Protein AF-Q5LJ43-F1 (afdb_monomer_lite)

Secondary structure (DSSP, 8-state):
--TTSSEEEEE-SSS--EEEEEEEETTEEEEEEEE---PPPEEE---SS---EEE-TTSPP-EEEEEE-SSEEEEEE----GGGGG-EEEEEEEETTS-EEEEEEEEEEESEEEE-TTS-EEEEEEEEEETTEEEEEEEEEE--

Structure (mmCIF, N/CA/C/O backbone):
data_AF-Q5LJ43-F1
#
_entry.id   AF-Q5LJ43-F1
#
loop_
_atom_site.group_PDB
_atom_site.id
_atom_site.type_symbol
_atom_site.label_atom_id
_atom_site.label_alt_id
_atom_site.label_comp_id
_atom_site.label_asym_id
_atom_site.label_entity_id
_atom_site.label_seq_id
_atom_site.pdbx_PDB_ins_code
_atom_site.Cartn_x
_atom_site.Cartn_y
_atom_site.Cartn_z
_atom_site.occupancy
_atom_site.B_iso_or_equiv
_atom_site.auth_seq_id
_atom_site.auth_comp_id
_atom_site.auth_asym_id
_atom_site.auth_atom_id
_atom_site.pdbx_PDB_model_num
ATOM 1 N N . MET A 1 1 ? -1.155 5.044 8.510 1.00 92.69 1 MET A N 1
ATOM 2 C CA . MET A 1 1 ? -1.428 4.976 9.964 1.00 92.69 1 MET A CA 1
ATOM 3 C C . MET A 1 1 ? -2.916 4.741 10.133 1.00 92.69 1 MET A C 1
ATOM 5 O O . MET A 1 1 ? -3.668 5.354 9.385 1.00 92.69 1 MET A O 1
ATOM 9 N N . LYS A 1 2 ? -3.328 3.859 11.047 1.00 97.06 2 LYS A N 1
ATOM 10 C CA . LYS A 1 2 ? -4.746 3.680 11.388 1.00 97.06 2 LYS A CA 1
ATOM 11 C C . LYS A 1 2 ? -5.301 5.004 11.926 1.00 97.06 2 LYS A C 1
ATOM 13 O O . LYS A 1 2 ? -4.558 5.671 12.651 1.00 97.06 2 LYS A O 1
ATOM 18 N N . PRO A 1 3 ? -6.531 5.430 11.600 1.00 96.62 3 PRO A N 1
ATOM 19 C CA . PRO A 1 3 ? -6.972 6.761 12.012 1.00 96.62 3 PRO A CA 1
ATOM 20 C C . PRO A 1 3 ? -7.112 6.922 13.541 1.00 96.62 3 PRO A C 1
ATOM 22 O O . PRO A 1 3 ? -6.844 8.009 14.053 1.00 96.62 3 PRO A O 1
ATOM 25 N N . ASP A 1 4 ? -7.336 5.836 14.293 1.00 95.56 4 ASP A N 1
ATOM 26 C CA . ASP A 1 4 ? -7.215 5.803 15.765 1.00 95.56 4 ASP A CA 1
ATOM 27 C C . ASP A 1 4 ? -5.786 5.998 16.326 1.00 95.56 4 ASP A C 1
ATOM 29 O O . ASP A 1 4 ? -5.608 6.102 17.541 1.00 95.56 4 ASP A O 1
ATOM 33 N N . LYS A 1 5 ? -4.769 6.046 15.454 1.00 94.88 5 LYS A N 1
ATOM 34 C CA . LYS A 1 5 ? -3.336 6.226 15.751 1.00 94.88 5 LYS A CA 1
ATOM 35 C C . LYS A 1 5 ? -2.695 5.120 16.592 1.00 94.88 5 LYS A C 1
ATOM 37 O O . LYS A 1 5 ? -1.560 5.277 17.032 1.00 94.88 5 LYS A O 1
ATOM 42 N N . LYS A 1 6 ? -3.367 3.986 16.797 1.00 96.50 6 LYS A N 1
ATOM 43 C CA . LYS A 1 6 ? -2.838 2.862 17.588 1.00 96.50 6 LYS A CA 1
ATOM 44 C C . LYS A 1 6 ? -1.988 1.902 16.770 1.00 96.50 6 LYS A C 1
ATOM 46 O O . LYS A 1 6 ? -1.294 1.070 17.352 1.00 96.50 6 LYS A O 1
ATOM 51 N N . ARG A 1 7 ? -2.049 1.981 15.437 1.00 97.62 7 ARG A N 1
ATOM 52 C CA . ARG A 1 7 ? -1.290 1.109 14.533 1.00 97.62 7 ARG A CA 1
ATOM 53 C C . ARG A 1 7 ? -0.734 1.841 13.318 1.00 97.62 7 ARG A C 1
ATOM 55 O O . ARG A 1 7 ? -1.335 2.775 12.780 1.00 97.62 7 ARG A O 1
ATOM 62 N N . PHE A 1 8 ? 0.402 1.350 12.846 1.00 96.38 8 PHE A N 1
ATOM 63 C CA . PHE A 1 8 ? 1.081 1.789 11.636 1.00 96.38 8 PHE A CA 1
ATOM 64 C C . PHE A 1 8 ? 1.186 0.627 10.663 1.00 96.38 8 PHE A C 1
ATOM 66 O O . PHE A 1 8 ? 1.309 -0.521 11.073 1.00 96.38 8 PHE A O 1
ATOM 73 N N . ALA A 1 9 ? 1.112 0.944 9.376 1.00 97.62 9 ALA A N 1
ATOM 74 C CA . ALA A 1 9 ? 1.392 0.006 8.306 1.00 97.62 9 ALA A CA 1
ATOM 75 C C . ALA A 1 9 ? 2.488 0.625 7.443 1.00 97.62 9 ALA A C 1
ATOM 77 O O . ALA A 1 9 ? 2.383 1.792 7.052 1.00 97.62 9 ALA A O 1
ATOM 78 N N . TYR A 1 10 ? 3.525 -0.154 7.183 1.00 96.94 10 TYR A N 1
ATOM 79 C CA . TYR A 1 10 ? 4.606 0.150 6.268 1.00 96.94 10 TYR A CA 1
ATOM 80 C C . TYR A 1 10 ? 4.519 -0.804 5.083 1.00 96.94 10 TYR A C 1
ATOM 82 O O . TYR A 1 10 ? 4.355 -2.011 5.259 1.00 96.94 10 TYR A O 1
ATOM 90 N N . LEU A 1 11 ? 4.632 -0.237 3.889 1.00 96.81 11 LEU A N 1
ATOM 91 C CA . LEU A 1 11 ? 4.663 -0.959 2.631 1.00 96.81 11 LEU A CA 1
ATOM 92 C C . LEU A 1 11 ? 5.950 -0.569 1.912 1.00 96.81 11 LEU A C 1
ATOM 94 O O . LEU A 1 11 ? 6.207 0.625 1.728 1.00 96.81 11 LEU A O 1
ATOM 98 N N . ALA A 1 12 ? 6.752 -1.548 1.514 1.00 95.56 12 ALA A N 1
ATOM 99 C CA . ALA A 1 12 ? 7.949 -1.277 0.737 1.00 95.56 12 ALA A CA 1
ATOM 100 C C . ALA A 1 12 ? 7.634 -1.159 -0.756 1.00 95.56 12 ALA A C 1
ATOM 102 O O . ALA A 1 12 ? 6.756 -1.826 -1.303 1.00 95.56 12 ALA A O 1
ATOM 103 N N . TYR A 1 13 ? 8.395 -0.289 -1.414 1.00 93.12 13 TYR A N 1
ATOM 104 C CA . TYR A 1 13 ? 8.306 -0.077 -2.852 1.00 93.12 13 TYR A CA 1
ATOM 105 C C . TYR A 1 13 ? 9.179 -1.075 -3.623 1.00 93.12 13 TYR A C 1
ATOM 10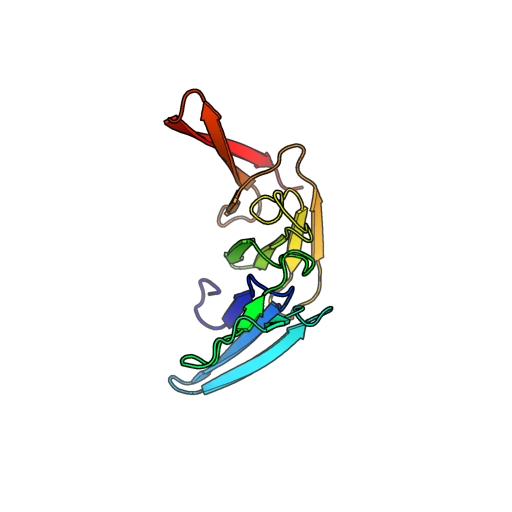7 O O . TYR A 1 13 ? 8.759 -1.590 -4.651 1.00 93.12 13 TYR A O 1
ATOM 115 N N . GLU A 1 14 ? 10.384 -1.379 -3.133 1.00 93.62 14 GLU A N 1
ATOM 116 C CA . GLU A 1 14 ? 11.354 -2.237 -3.839 1.00 93.62 14 GLU A CA 1
ATOM 117 C C . GLU A 1 14 ? 11.174 -3.744 -3.572 1.00 93.62 14 GLU A C 1
ATOM 119 O O . GLU A 1 14 ? 11.678 -4.562 -4.336 1.00 93.62 14 GLU A O 1
ATOM 124 N N . CYS A 1 15 ? 10.420 -4.111 -2.534 1.00 92.50 15 CYS A N 1
ATOM 125 C CA . CYS A 1 15 ? 9.942 -5.472 -2.263 1.00 92.50 15 CYS A CA 1
ATOM 126 C C . CYS A 1 15 ? 8.478 -5.451 -1.833 1.00 92.50 15 CYS A C 1
ATOM 128 O O . CYS A 1 15 ? 7.943 -4.393 -1.511 1.00 92.50 15 CYS A O 1
ATOM 130 N N . ASP A 1 16 ? 7.836 -6.609 -1.748 1.00 91.44 16 ASP A N 1
ATOM 131 C CA . ASP A 1 16 ? 6.479 -6.749 -1.220 1.00 91.44 16 ASP A CA 1
ATOM 132 C C . ASP A 1 16 ? 6.425 -6.847 0.309 1.00 91.44 16 ASP A C 1
ATOM 134 O O . ASP A 1 16 ? 5.581 -7.538 0.882 1.00 91.44 16 ASP A O 1
ATOM 138 N N . LEU A 1 17 ? 7.304 -6.109 0.989 1.00 96.06 17 LEU A N 1
ATOM 139 C CA . LEU A 1 17 ? 7.282 -6.039 2.440 1.00 96.06 17 LEU A CA 1
ATOM 140 C C . LEU A 1 17 ? 6.042 -5.267 2.913 1.00 96.06 17 LEU A C 1
ATOM 142 O O . LEU A 1 17 ? 5.942 -4.055 2.707 1.00 96.06 17 LEU A O 1
ATOM 146 N N . LEU A 1 18 ? 5.141 -5.963 3.607 1.00 97.12 18 LEU A N 1
ATOM 147 C CA . LEU A 1 18 ? 4.126 -5.387 4.489 1.00 97.12 18 LEU A CA 1
ATOM 148 C C . LEU A 1 18 ? 4.580 -5.586 5.932 1.00 97.12 18 LEU A C 1
ATOM 150 O O . LEU A 1 18 ? 4.806 -6.711 6.377 1.00 97.12 18 LEU A O 1
ATOM 154 N N . SER A 1 19 ? 4.648 -4.502 6.692 1.00 97.56 19 SER A N 1
ATOM 155 C CA . SER A 1 19 ? 4.879 -4.563 8.130 1.00 97.56 19 SER A CA 1
ATOM 156 C C . SER A 1 19 ? 3.830 -3.741 8.863 1.00 97.56 19 SER A C 1
ATOM 158 O O . SER A 1 19 ? 3.616 -2.576 8.531 1.00 97.56 19 SER A O 1
ATOM 160 N N . ILE A 1 20 ? 3.165 -4.341 9.849 1.00 98.31 20 ILE A N 1
ATOM 161 C CA . ILE A 1 20 ? 2.212 -3.645 10.720 1.00 98.31 20 ILE A CA 1
ATOM 162 C C . ILE A 1 20 ? 2.780 -3.625 12.127 1.00 98.31 20 ILE A C 1
ATOM 164 O O . ILE A 1 20 ? 3.239 -4.648 12.637 1.00 98.31 20 ILE A O 1
ATOM 168 N N . GLN A 1 21 ? 2.722 -2.461 12.765 1.00 98.00 21 GLN A N 1
ATOM 169 C CA . GLN A 1 21 ? 3.146 -2.273 14.144 1.00 98.00 21 GLN A CA 1
ATOM 170 C C . GLN A 1 21 ? 2.025 -1.651 14.968 1.00 98.00 21 GLN A C 1
ATOM 172 O O . GLN A 1 21 ? 1.226 -0.860 14.460 1.00 98.00 21 GLN A O 1
ATOM 177 N N . LYS A 1 22 ? 1.981 -1.983 16.256 1.00 97.56 22 LYS A N 1
ATOM 178 C CA . LYS A 1 22 ? 1.097 -1.353 17.240 1.00 97.56 22 LYS A CA 1
ATOM 179 C C . LYS A 1 22 ? 1.895 -0.420 18.144 1.00 97.56 22 LYS A C 1
ATOM 181 O O . LYS A 1 22 ? 3.040 -0.708 18.488 1.00 97.56 22 LYS A O 1
ATOM 186 N N . VAL A 1 23 ? 1.272 0.681 18.537 1.00 97.25 23 VAL A N 1
ATOM 187 C CA . VAL A 1 23 ? 1.825 1.614 19.519 1.00 97.25 23 VAL A CA 1
ATOM 188 C C . VAL A 1 23 ? 1.705 1.002 20.902 1.00 97.25 23 VAL A C 1
ATOM 190 O O . VAL A 1 23 ? 0.603 0.671 21.338 1.00 97.25 23 VAL A O 1
ATOM 193 N N . VAL A 1 24 ? 2.836 0.865 21.586 1.00 97.31 24 VAL A N 1
ATOM 194 C CA . VAL A 1 24 ? 2.875 0.483 23.002 1.00 97.31 24 VAL A CA 1
ATOM 195 C C . VAL A 1 24 ? 2.896 1.736 23.870 1.00 97.31 24 VAL A C 1
ATOM 197 O O . VAL A 1 24 ? 2.159 1.830 24.847 1.00 97.31 24 VAL A O 1
ATOM 200 N N . ASN A 1 25 ? 3.727 2.707 23.494 1.00 94.94 25 ASN A N 1
ATOM 201 C CA . ASN A 1 25 ? 3.840 4.027 24.109 1.00 94.94 25 ASN A CA 1
ATOM 202 C C . ASN A 1 25 ? 4.503 5.002 23.115 1.00 94.94 25 ASN A C 1
ATOM 204 O O . ASN A 1 25 ? 4.792 4.629 21.978 1.00 94.94 25 ASN A O 1
ATOM 208 N N . ASP A 1 26 ? 4.776 6.231 23.555 1.00 91.75 26 ASP A N 1
ATOM 209 C CA . ASP A 1 26 ? 5.285 7.322 22.711 1.00 91.75 26 ASP A CA 1
ATOM 210 C C . ASP A 1 26 ? 6.639 7.049 22.031 1.00 91.75 26 ASP A C 1
ATOM 212 O O . ASP A 1 26 ? 6.999 7.744 21.082 1.00 91.75 26 ASP A O 1
ATOM 216 N N . THR A 1 27 ? 7.401 6.051 22.485 1.00 94.12 27 THR A N 1
ATOM 217 C CA . THR A 1 27 ? 8.732 5.726 21.945 1.00 94.12 27 THR A CA 1
ATOM 218 C C . THR A 1 27 ? 8.864 4.281 21.472 1.00 94.12 27 THR A C 1
ATOM 220 O O . THR A 1 27 ? 9.911 3.906 20.943 1.00 94.12 27 THR A O 1
ATOM 223 N N . CYS A 1 28 ? 7.823 3.460 21.635 1.00 95.94 28 CYS A N 1
ATOM 224 C CA . CYS A 1 28 ? 7.890 2.026 21.399 1.00 95.94 28 CYS A CA 1
ATOM 225 C C . CYS A 1 28 ? 6.751 1.538 20.502 1.00 95.94 28 CYS A C 1
ATOM 227 O O . CYS A 1 28 ? 5.563 1.719 20.791 1.00 95.94 28 CYS A O 1
ATOM 229 N N . LEU A 1 29 ? 7.148 0.853 19.430 1.00 96.81 29 LEU A N 1
ATOM 230 C CA . LEU A 1 29 ? 6.268 0.104 18.549 1.00 96.81 29 LEU A CA 1
ATOM 231 C C . LEU A 1 29 ? 6.570 -1.389 18.693 1.00 96.81 29 LEU A C 1
ATOM 233 O O . LEU A 1 29 ? 7.731 -1.793 18.701 1.00 96.81 29 LEU A O 1
ATOM 237 N N . GLU A 1 30 ? 5.527 -2.209 18.745 1.00 97.50 30 GLU A N 1
ATOM 238 C CA . GLU A 1 30 ? 5.642 -3.667 18.681 1.00 97.50 30 GLU A CA 1
ATOM 239 C C . GLU A 1 30 ? 5.195 -4.166 17.308 1.00 97.50 30 GLU A C 1
ATOM 241 O O . GLU A 1 30 ? 4.159 -3.745 16.790 1.00 97.50 30 GLU A O 1
ATOM 246 N N . SER A 1 31 ? 5.958 -5.095 16.727 1.00 97.50 31 SER A N 1
ATOM 247 C CA . SER A 1 31 ? 5.568 -5.764 15.485 1.00 97.50 31 SER A CA 1
ATOM 248 C C . SER A 1 31 ? 4.298 -6.586 15.699 1.00 97.50 31 SER A C 1
ATOM 250 O O . SER A 1 31 ? 4.240 -7.423 16.596 1.00 97.50 31 SER A O 1
ATOM 252 N N . VAL A 1 32 ? 3.313 -6.389 14.827 1.00 97.81 32 VAL A N 1
ATOM 253 C CA . VAL A 1 32 ? 2.132 -7.250 14.696 1.00 97.81 32 VAL A CA 1
ATOM 254 C C . VAL A 1 32 ? 2.390 -8.298 13.620 1.00 97.81 32 VAL A C 1
ATOM 256 O O . VAL A 1 32 ? 2.239 -9.489 13.868 1.00 97.81 32 VAL A O 1
ATOM 259 N N . VAL A 1 33 ? 2.846 -7.864 12.442 1.00 96.88 33 VAL A N 1
ATOM 260 C CA . VAL A 1 33 ? 3.146 -8.757 11.320 1.00 96.88 33 VAL A CA 1
ATOM 261 C C . VAL A 1 33 ? 4.299 -8.214 10.479 1.00 96.88 33 VAL A C 1
ATOM 263 O O . VAL A 1 33 ? 4.468 -7.002 10.356 1.00 96.88 33 VAL A O 1
ATOM 266 N N . HIS A 1 34 ? 5.073 -9.128 9.898 1.00 95.62 34 HIS A N 1
ATOM 267 C CA . HIS A 1 34 ? 6.030 -8.869 8.827 1.00 95.62 34 HIS A CA 1
ATOM 268 C C . HIS A 1 34 ? 5.808 -9.916 7.734 1.00 95.62 34 HIS A C 1
ATOM 270 O O . HIS A 1 34 ? 6.070 -11.098 7.950 1.00 95.62 34 HIS A O 1
ATOM 276 N N . LEU A 1 35 ? 5.309 -9.486 6.578 1.00 93.75 35 LEU A N 1
ATOM 277 C CA . LEU A 1 35 ? 5.171 -10.309 5.380 1.00 93.75 35 LEU A CA 1
ATOM 278 C C . LEU A 1 35 ? 6.164 -9.807 4.344 1.00 93.75 35 LEU A C 1
ATOM 280 O O . LEU A 1 35 ? 6.190 -8.616 4.068 1.00 93.75 35 LEU A O 1
ATOM 284 N N . ASN A 1 36 ? 6.963 -10.703 3.784 1.00 93.94 36 ASN A N 1
ATOM 285 C CA . ASN A 1 36 ? 7.854 -10.419 2.668 1.00 93.94 36 ASN A CA 1
ATOM 286 C C . ASN A 1 36 ? 8.001 -11.716 1.875 1.00 93.94 36 ASN A C 1
ATOM 288 O O . ASN A 1 36 ? 8.423 -12.719 2.458 1.00 93.94 36 ASN A O 1
ATOM 292 N N . THR A 1 37 ? 7.617 -11.735 0.600 1.00 89.19 37 THR A N 1
ATOM 293 C CA . THR A 1 37 ? 7.671 -12.968 -0.202 1.00 89.19 37 THR A CA 1
ATOM 294 C C . THR A 1 37 ? 8.901 -13.029 -1.090 1.00 89.19 37 THR A C 1
ATOM 296 O O . THR A 1 37 ? 9.298 -14.127 -1.486 1.00 89.19 37 THR A O 1
ATOM 299 N N . TYR A 1 38 ? 9.563 -11.895 -1.342 1.00 91.25 38 TYR A N 1
ATOM 300 C CA . TYR A 1 38 ? 10.818 -11.877 -2.083 1.00 91.25 38 TYR A CA 1
ATOM 301 C C . TYR A 1 38 ? 11.823 -10.838 -1.578 1.00 91.25 38 TYR A C 1
ATOM 303 O O . TYR A 1 38 ? 11.500 -9.782 -1.040 1.00 91.25 38 TYR A O 1
ATOM 311 N N . THR A 1 39 ? 13.097 -11.135 -1.805 1.00 91.25 39 THR A N 1
ATOM 312 C CA . THR A 1 39 ? 14.185 -10.178 -1.601 1.00 91.25 39 THR A CA 1
ATOM 313 C C . THR A 1 39 ? 14.439 -9.438 -2.914 1.00 91.25 39 THR A C 1
ATOM 315 O O . THR A 1 39 ? 14.522 -10.105 -3.949 1.00 91.25 39 THR A O 1
ATOM 318 N N . PRO A 1 40 ? 14.584 -8.099 -2.912 1.00 92.38 40 PRO A N 1
ATOM 319 C CA . PRO A 1 40 ? 14.950 -7.374 -4.121 1.00 92.38 40 PRO A CA 1
ATOM 320 C C . PRO A 1 40 ? 16.269 -7.890 -4.690 1.00 92.38 40 PRO A C 1
ATOM 322 O O . PRO A 1 40 ? 17.201 -8.207 -3.946 1.00 92.38 40 PRO A O 1
ATOM 325 N N . LEU A 1 41 ? 16.360 -7.935 -6.014 1.00 93.50 41 LEU A N 1
ATOM 326 C CA . LEU A 1 41 ? 17.619 -8.226 -6.690 1.00 93.50 41 LEU A CA 1
ATOM 327 C C . LEU A 1 41 ? 18.430 -6.936 -6.801 1.00 93.50 41 LEU A C 1
ATOM 329 O O . LEU A 1 41 ? 17.895 -5.900 -7.193 1.00 93.50 41 LEU A O 1
ATOM 333 N N . PHE A 1 42 ? 19.718 -6.999 -6.469 1.00 93.12 42 PHE A N 1
ATOM 334 C CA . PHE A 1 42 ? 20.622 -5.852 -6.524 1.00 93.12 42 PHE A CA 1
ATOM 335 C C . PHE A 1 42 ? 21.724 -6.074 -7.554 1.00 93.12 42 PHE A C 1
ATOM 337 O O . PHE A 1 42 ? 22.268 -7.170 -7.679 1.00 93.12 42 PHE A O 1
ATOM 344 N N . GLU A 1 43 ? 22.079 -5.005 -8.252 1.00 94.38 43 GLU A N 1
ATOM 345 C CA . GLU A 1 43 ? 23.161 -4.962 -9.225 1.00 94.38 43 GLU A CA 1
ATOM 346 C C . GLU A 1 43 ? 24.265 -4.030 -8.737 1.00 94.38 43 GLU A C 1
ATOM 348 O O . GLU A 1 43 ? 24.010 -2.927 -8.242 1.00 94.38 43 GLU A O 1
ATOM 353 N N . ASN A 1 44 ? 25.508 -4.479 -8.897 1.00 93.44 44 ASN A N 1
ATOM 354 C CA . ASN A 1 44 ? 26.675 -3.669 -8.594 1.00 93.44 44 ASN A CA 1
ATOM 355 C C . ASN A 1 44 ? 26.824 -2.569 -9.658 1.00 93.44 44 ASN A C 1
ATOM 357 O O . ASN A 1 44 ? 26.889 -2.857 -10.850 1.00 93.44 44 ASN A O 1
ATOM 361 N N . GLN A 1 45 ? 26.878 -1.317 -9.210 1.00 92.88 45 GLN A N 1
ATOM 362 C CA . GLN A 1 45 ? 27.077 -0.121 -10.037 1.00 92.88 45 GLN A CA 1
ATOM 363 C C . GLN A 1 45 ? 28.338 0.635 -9.595 1.00 92.88 45 GLN A C 1
ATOM 365 O O . GLN A 1 45 ? 28.482 1.843 -9.782 1.00 92.88 45 GLN A O 1
ATOM 370 N N . SER A 1 46 ? 29.247 -0.075 -8.932 1.00 94.06 46 SER A N 1
ATOM 371 C CA . SER A 1 46 ? 30.479 0.489 -8.412 1.00 94.06 46 SER A CA 1
ATOM 372 C C . SER A 1 46 ? 31.437 0.793 -9.551 1.00 94.06 46 SER A C 1
ATOM 374 O O . SER A 1 46 ? 31.604 0.015 -10.490 1.00 94.06 46 SER A O 1
ATOM 376 N N . THR A 1 47 ? 32.100 1.930 -9.425 1.00 92.31 47 THR A N 1
ATOM 377 C CA . THR A 1 47 ? 33.266 2.293 -10.221 1.00 92.31 47 THR A CA 1
ATOM 378 C C . THR A 1 47 ? 34.511 2.178 -9.343 1.00 92.31 47 THR A C 1
ATOM 380 O O . THR A 1 47 ? 34.430 1.847 -8.160 1.00 92.31 47 THR A O 1
ATOM 383 N N . ASN A 1 48 ? 35.683 2.489 -9.897 1.00 92.44 48 ASN A N 1
ATOM 384 C CA . ASN A 1 48 ? 36.917 2.523 -9.109 1.00 92.44 48 ASN A CA 1
ATOM 385 C C . ASN A 1 48 ? 36.916 3.626 -8.029 1.00 92.44 48 ASN A C 1
ATOM 387 O O . ASN A 1 48 ? 37.723 3.566 -7.107 1.00 92.44 48 ASN A O 1
ATOM 391 N N . GLU A 1 49 ? 36.034 4.624 -8.137 1.00 95.19 49 GLU A N 1
ATOM 392 C CA . GLU A 1 49 ? 35.970 5.780 -7.229 1.00 95.19 49 GLU A CA 1
ATOM 393 C C . GLU A 1 49 ? 34.782 5.711 -6.261 1.00 95.19 49 GLU A C 1
ATOM 395 O O . GLU A 1 49 ? 34.812 6.321 -5.194 1.00 95.19 49 GLU A O 1
ATOM 400 N N . VAL A 1 50 ? 33.727 4.973 -6.621 1.00 93.31 50 VAL A N 1
ATOM 401 C CA . VAL A 1 50 ? 32.462 4.945 -5.880 1.00 93.31 50 VAL A CA 1
ATOM 402 C C . VAL A 1 50 ? 31.981 3.512 -5.724 1.00 93.31 50 VAL A C 1
ATOM 404 O O . VAL A 1 50 ? 31.821 2.794 -6.705 1.00 93.31 50 VAL A O 1
ATOM 407 N N . SER A 1 51 ? 31.670 3.116 -4.490 1.00 93.75 51 SER A N 1
ATOM 408 C CA . SER A 1 51 ? 30.921 1.885 -4.217 1.00 93.75 51 SER A CA 1
ATOM 409 C C . SER A 1 51 ? 29.423 2.179 -4.231 1.00 93.75 51 SER A C 1
ATOM 411 O O . SER A 1 51 ? 28.947 2.977 -3.423 1.00 93.75 51 SER A O 1
ATOM 413 N N . SER A 1 52 ? 28.675 1.554 -5.143 1.00 93.94 52 SER A N 1
ATOM 414 C CA . SER A 1 52 ? 27.221 1.723 -5.230 1.00 93.94 52 SER A CA 1
ATOM 415 C C . SER A 1 52 ? 26.508 0.455 -5.705 1.00 93.94 52 SER A C 1
ATOM 417 O O . SER A 1 52 ? 27.077 -0.386 -6.408 1.00 93.94 52 SER A O 1
ATOM 419 N N . VAL A 1 53 ? 25.246 0.317 -5.299 1.00 93.38 53 VAL A N 1
ATOM 420 C CA . VAL A 1 53 ? 24.344 -0.759 -5.716 1.00 93.38 53 VAL A CA 1
ATOM 421 C C . VAL A 1 53 ? 22.998 -0.161 -6.099 1.00 93.38 53 VAL A C 1
ATOM 423 O O . VAL A 1 53 ? 22.502 0.735 -5.416 1.00 93.38 53 VAL A O 1
ATOM 426 N N . ASN A 1 54 ? 22.400 -0.675 -7.168 1.00 91.19 54 ASN A N 1
ATOM 427 C CA . ASN A 1 54 ? 21.038 -0.339 -7.574 1.00 91.19 54 ASN A CA 1
ATOM 428 C C . ASN A 1 54 ? 20.142 -1.568 -7.452 1.00 91.19 54 ASN A C 1
ATOM 430 O O . ASN A 1 54 ? 20.613 -2.701 -7.528 1.00 91.19 54 ASN A O 1
ATOM 434 N N . VAL A 1 55 ? 18.836 -1.351 -7.303 1.00 90.62 55 VAL A N 1
ATOM 435 C CA . VAL A 1 55 ? 17.860 -2.430 -7.496 1.00 90.62 55 VAL A CA 1
ATOM 436 C C . VAL A 1 55 ? 17.817 -2.775 -8.985 1.00 90.62 55 VAL A C 1
ATOM 438 O O . VAL A 1 55 ? 17.651 -1.886 -9.825 1.00 90.62 55 VAL A O 1
ATOM 441 N N . SER A 1 56 ? 17.969 -4.060 -9.293 1.00 91.19 56 SER A N 1
ATOM 442 C CA . SER A 1 56 ? 17.929 -4.614 -10.645 1.00 91.19 56 SER A CA 1
ATOM 443 C C . SER A 1 56 ? 16.614 -4.288 -11.350 1.00 91.19 56 SER A C 1
ATOM 445 O O . SER A 1 56 ? 15.547 -4.245 -10.731 1.00 91.19 56 SER A O 1
ATOM 447 N N . THR A 1 57 ? 16.657 -4.116 -12.672 1.00 89.06 57 THR A N 1
ATOM 448 C CA . THR A 1 57 ? 15.435 -3.997 -13.486 1.00 89.06 57 THR A CA 1
ATOM 449 C C . THR A 1 57 ? 14.610 -5.278 -13.534 1.00 89.06 57 THR A C 1
ATOM 451 O O . THR A 1 57 ? 13.413 -5.202 -13.830 1.00 89.06 57 THR A O 1
ATOM 454 N N . ASP A 1 58 ? 15.234 -6.410 -1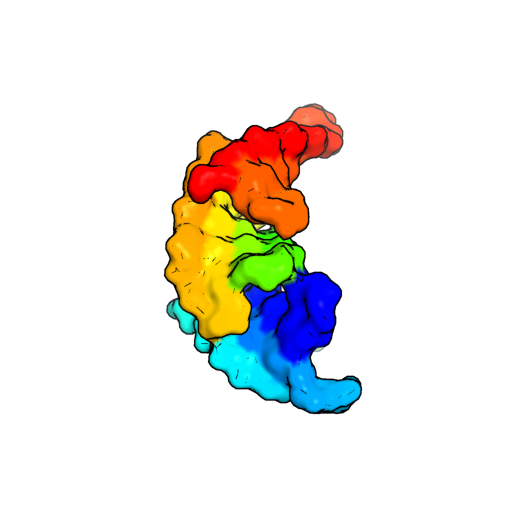3.210 1.00 90.81 58 ASP A N 1
ATOM 455 C CA . ASP A 1 58 ? 14.610 -7.732 -13.156 1.00 90.81 58 ASP A CA 1
ATOM 456 C C . ASP A 1 58 ? 14.002 -8.022 -11.776 1.00 90.81 58 ASP A C 1
ATOM 458 O O . ASP A 1 58 ? 13.290 -9.009 -11.601 1.00 90.81 58 ASP A O 1
ATOM 462 N N . SER A 1 59 ? 14.232 -7.143 -10.791 1.00 93.12 59 SER A N 1
ATOM 463 C CA . SER A 1 59 ? 13.532 -7.205 -9.511 1.00 93.12 59 SER A CA 1
ATOM 464 C C . SER A 1 59 ? 12.082 -6.742 -9.691 1.00 93.12 59 SER A C 1
ATOM 466 O O . SER A 1 59 ? 11.859 -5.623 -10.177 1.00 93.12 59 SER A O 1
ATOM 468 N N . PRO A 1 60 ? 11.079 -7.538 -9.276 1.00 94.31 60 PRO A N 1
ATOM 469 C CA . PRO A 1 60 ? 9.697 -7.086 -9.293 1.00 94.31 60 PRO A CA 1
ATOM 470 C C . PRO A 1 60 ? 9.513 -5.918 -8.324 1.00 94.31 60 PRO A C 1
ATOM 472 O O . PRO A 1 60 ? 10.186 -5.820 -7.292 1.00 94.31 60 PRO A O 1
ATOM 475 N N . LYS A 1 61 ? 8.596 -5.011 -8.661 1.00 95.06 61 LYS A N 1
ATOM 476 C CA . LYS A 1 61 ? 8.232 -3.891 -7.792 1.00 95.06 61 LYS A CA 1
ATOM 477 C C . LYS A 1 61 ? 7.150 -4.308 -6.803 1.00 95.06 61 LYS A C 1
ATOM 479 O O . LYS A 1 61 ? 6.217 -5.017 -7.163 1.00 95.06 61 LYS A O 1
ATOM 484 N N . GLY A 1 62 ? 7.281 -3.841 -5.569 1.00 96.38 62 GLY A N 1
ATOM 485 C CA . GLY A 1 62 ? 6.365 -4.148 -4.484 1.00 96.38 62 GLY A CA 1
ATOM 486 C C . GLY A 1 62 ? 5.105 -3.294 -4.522 1.00 96.38 62 GLY A C 1
ATOM 487 O O . GLY A 1 62 ? 4.416 -3.169 -5.540 1.00 96.38 62 GLY A O 1
ATOM 488 N N . PHE A 1 63 ? 4.798 -2.684 -3.383 1.00 97.19 63 PHE A N 1
ATOM 489 C CA . PHE A 1 63 ? 3.617 -1.851 -3.232 1.00 97.19 63 PHE A CA 1
ATOM 490 C C . PHE A 1 63 ? 3.889 -0.428 -3.712 1.00 97.19 63 PHE A C 1
ATOM 492 O O . PHE A 1 63 ? 4.769 0.273 -3.213 1.00 97.19 63 PHE A O 1
ATOM 499 N N . LEU A 1 64 ? 3.088 0.034 -4.668 1.00 97.06 64 LEU A N 1
ATOM 500 C CA . LEU A 1 64 ? 3.157 1.404 -5.157 1.00 97.06 64 LEU A CA 1
ATOM 501 C C . LEU A 1 64 ? 2.615 2.373 -4.114 1.00 97.06 64 LEU A C 1
ATOM 503 O O . LEU A 1 64 ? 3.215 3.421 -3.888 1.00 97.06 64 LEU A O 1
ATOM 507 N N . ARG A 1 65 ? 1.475 2.055 -3.493 1.00 97.00 65 ARG A N 1
ATOM 508 C CA . ARG A 1 65 ? 0.782 2.936 -2.543 1.00 97.00 65 ARG A CA 1
ATOM 509 C C . ARG A 1 65 ? -0.003 2.141 -1.509 1.00 97.00 65 ARG A C 1
ATOM 511 O O . ARG A 1 65 ? -0.482 1.049 -1.799 1.00 97.00 65 ARG A O 1
ATOM 518 N N . GLY A 1 66 ? -0.162 2.743 -0.333 1.00 96.88 66 GLY A N 1
ATOM 519 C CA . GLY A 1 66 ? -0.989 2.235 0.755 1.00 96.88 66 GLY A CA 1
ATOM 520 C C . GLY A 1 66 ? -2.041 3.245 1.188 1.00 96.88 66 GLY A C 1
ATOM 521 O O . GLY A 1 66 ? -1.739 4.434 1.283 1.00 96.88 66 GLY A O 1
ATOM 522 N N . VAL A 1 67 ? -3.242 2.772 1.504 1.00 97.88 67 VAL A N 1
ATOM 523 C CA . VAL A 1 67 ? -4.309 3.558 2.135 1.00 97.88 67 VAL A CA 1
ATOM 524 C C . VAL A 1 67 ? -4.757 2.824 3.388 1.00 97.88 67 VAL A C 1
ATOM 526 O O . VAL A 1 67 ? -4.979 1.618 3.362 1.00 97.88 67 VAL A O 1
ATOM 529 N N . ALA A 1 68 ? -4.859 3.550 4.495 1.00 97.94 68 ALA A N 1
ATOM 530 C CA . ALA A 1 68 ? -5.290 3.010 5.775 1.00 97.94 68 ALA A CA 1
ATOM 531 C C . ALA A 1 68 ? -6.676 3.559 6.115 1.00 97.94 68 ALA A C 1
ATOM 533 O O . ALA A 1 68 ? -6.866 4.775 6.117 1.00 97.94 68 ALA A O 1
ATOM 534 N N . THR A 1 69 ? -7.606 2.668 6.437 1.00 97.81 69 THR A N 1
ATOM 535 C CA . THR A 1 69 ? -8.928 2.993 6.979 1.00 97.81 69 THR A CA 1
ATOM 536 C C . THR A 1 69 ? -9.022 2.494 8.421 1.00 97.81 69 THR A C 1
ATOM 538 O O . THR A 1 69 ? -8.059 1.952 8.979 1.00 97.81 69 THR A O 1
ATOM 541 N N . GLU A 1 70 ? -10.171 2.689 9.066 1.00 97.50 70 GLU A N 1
ATOM 542 C CA . GLU A 1 70 ? -10.394 2.116 10.396 1.00 97.50 70 GLU A CA 1
ATOM 543 C C . GLU A 1 70 ? -10.349 0.588 10.387 1.00 97.50 70 GLU A C 1
ATOM 545 O O . GLU A 1 70 ? -9.882 -0.015 11.353 1.00 97.50 70 GLU A O 1
ATOM 550 N N . ASN A 1 71 ? -10.757 -0.041 9.286 1.00 97.31 71 ASN A N 1
ATOM 551 C CA . ASN A 1 71 ? -10.888 -1.491 9.223 1.00 97.31 71 ASN A CA 1
ATOM 552 C C . ASN A 1 71 ? -9.692 -2.160 8.543 1.00 97.31 71 ASN A C 1
ATOM 554 O O . ASN A 1 71 ? -9.280 -3.242 8.970 1.00 97.31 71 ASN A O 1
ATOM 558 N N . TYR A 1 72 ? -9.105 -1.517 7.528 1.00 98.19 72 TYR A N 1
ATOM 559 C CA . TYR A 1 72 ? -8.182 -2.192 6.620 1.00 98.19 72 TYR A CA 1
ATOM 560 C C . TYR A 1 72 ? -6.973 -1.350 6.199 1.00 98.19 72 TYR A C 1
ATOM 562 O O . TYR A 1 72 ? -6.923 -0.125 6.327 1.00 98.19 72 TYR A O 1
ATOM 570 N N . VAL A 1 73 ? -5.994 -2.052 5.634 1.00 98.38 73 VAL A N 1
ATOM 571 C CA . VAL A 1 73 ? -4.880 -1.510 4.860 1.00 98.38 73 VAL A CA 1
ATOM 572 C C . VAL A 1 73 ? -5.044 -1.981 3.418 1.00 98.38 73 VAL A C 1
ATOM 574 O O . VAL A 1 73 ? -4.977 -3.176 3.138 1.00 98.38 73 VAL A O 1
ATOM 577 N N . TYR A 1 74 ? -5.240 -1.042 2.499 1.00 98.50 74 TYR A N 1
ATOM 578 C CA . TYR A 1 74 ? -5.286 -1.283 1.060 1.00 98.50 74 TYR A CA 1
ATOM 579 C C . TYR A 1 74 ? -3.907 -1.023 0.479 1.00 98.50 74 TYR A C 1
ATOM 581 O O . TYR A 1 74 ? -3.364 0.066 0.656 1.00 98.50 74 TYR A O 1
ATOM 589 N N . ALA A 1 75 ? -3.350 -1.994 -0.228 1.00 98.12 75 ALA A N 1
ATOM 590 C CA . ALA A 1 75 ? -2.018 -1.930 -0.801 1.00 98.12 75 ALA A CA 1
ATOM 591 C C . ALA A 1 75 ? -2.096 -2.159 -2.316 1.00 98.12 75 ALA A C 1
ATOM 593 O O . ALA A 1 75 ? -2.400 -3.261 -2.771 1.00 98.12 75 ALA A O 1
ATOM 594 N N . LEU A 1 76 ? -1.831 -1.108 -3.096 1.00 98.50 76 LEU A N 1
ATOM 595 C CA . LEU A 1 76 ? -1.725 -1.181 -4.552 1.00 98.50 76 LEU A CA 1
ATOM 596 C C . LEU A 1 76 ? -0.405 -1.873 -4.906 1.00 98.50 76 LEU A C 1
ATOM 598 O O . LEU A 1 76 ? 0.664 -1.299 -4.694 1.00 98.50 76 LEU A O 1
ATOM 602 N N . TYR A 1 77 ? -0.479 -3.092 -5.424 1.00 97.75 77 TYR A N 1
ATOM 603 C CA . TYR A 1 77 ? 0.662 -3.962 -5.686 1.00 97.75 77 TYR A CA 1
ATOM 604 C C . TYR A 1 77 ? 0.989 -4.016 -7.176 1.00 97.75 77 TYR A C 1
ATOM 606 O O . TYR A 1 77 ? 0.114 -4.278 -7.997 1.00 97.75 77 TYR A O 1
ATOM 614 N N . SER A 1 78 ? 2.254 -3.774 -7.521 1.00 96.19 78 SER A N 1
ATOM 615 C CA . SER A 1 78 ? 2.719 -3.851 -8.906 1.00 96.19 78 SER A CA 1
ATOM 616 C C . SER A 1 78 ? 3.048 -5.286 -9.302 1.00 96.19 78 SER A C 1
ATOM 618 O O . SER A 1 78 ? 2.465 -5.817 -10.246 1.00 96.19 78 SER A O 1
ATOM 620 N N . GLY A 1 79 ? 4.011 -5.911 -8.620 1.00 94.62 79 GLY A N 1
ATOM 621 C CA . GLY A 1 79 ? 4.584 -7.202 -9.011 1.00 94.62 79 GLY A CA 1
ATOM 622 C C . GLY A 1 79 ? 5.286 -7.190 -10.375 1.00 94.62 79 GLY A C 1
ATOM 623 O O . GLY A 1 79 ? 5.823 -8.209 -10.799 1.00 94.62 79 GLY A O 1
ATOM 624 N N . GLN A 1 80 ? 5.294 -6.054 -11.081 1.00 94.44 80 GLN A N 1
ATOM 625 C CA . GLN A 1 80 ? 5.831 -5.932 -12.430 1.00 94.44 80 GLN A CA 1
ATOM 626 C C . GLN A 1 80 ? 7.347 -5.710 -12.409 1.00 94.44 80 GLN A C 1
ATOM 628 O O . GLN A 1 80 ? 7.897 -5.094 -11.492 1.00 94.44 80 GLN A O 1
ATOM 633 N N . ILE A 1 81 ? 7.998 -6.131 -13.492 1.00 92.56 81 ILE A N 1
ATOM 634 C CA . ILE A 1 81 ? 9.414 -5.881 -13.798 1.00 92.56 81 ILE A CA 1
ATOM 635 C C . ILE A 1 81 ? 9.557 -4.866 -14.946 1.00 92.56 81 ILE A C 1
ATOM 637 O O . ILE A 1 81 ? 8.589 -4.522 -15.635 1.00 92.56 81 ILE A O 1
ATOM 641 N N . GLY A 1 82 ? 10.773 -4.368 -15.178 1.00 87.69 82 GLY A N 1
ATOM 642 C CA . GLY A 1 82 ? 11.076 -3.525 -16.338 1.00 87.69 82 GLY A CA 1
ATOM 643 C C . GLY A 1 82 ? 10.294 -2.202 -16.384 1.00 87.69 82 GLY A C 1
ATOM 644 O O . GLY A 1 82 ? 10.199 -1.480 -15.390 1.00 87.69 82 GLY A O 1
ATOM 645 N N . LYS A 1 83 ? 9.762 -1.840 -17.562 1.00 83.81 83 LYS A N 1
ATOM 646 C CA . LYS A 1 83 ? 9.129 -0.525 -17.813 1.00 83.81 83 LYS A CA 1
ATOM 647 C C . LYS A 1 83 ? 7.769 -0.344 -17.125 1.00 83.81 83 LYS A C 1
ATOM 649 O O . LYS A 1 83 ? 7.414 0.782 -16.795 1.00 83.81 83 LYS A O 1
ATOM 654 N N . ASN A 1 84 ? 7.048 -1.433 -16.856 1.00 85.50 84 ASN A N 1
ATOM 655 C CA . ASN A 1 84 ? 5.707 -1.389 -16.257 1.00 85.50 84 ASN A CA 1
ATOM 656 C C . ASN A 1 84 ? 5.734 -1.369 -14.723 1.00 85.50 84 ASN A C 1
ATOM 658 O O . ASN A 1 84 ? 4.691 -1.285 -14.086 1.00 85.50 84 ASN A O 1
ATOM 662 N N . LYS A 1 85 ? 6.923 -1.391 -14.110 1.00 90.00 85 LYS A N 1
ATOM 663 C CA . LYS A 1 85 ? 7.091 -1.449 -12.653 1.00 90.00 85 LYS A CA 1
ATOM 664 C C . LYS A 1 85 ? 6.395 -0.322 -11.885 1.00 90.00 85 LYS A C 1
ATOM 666 O O . LYS A 1 85 ? 6.054 -0.506 -10.725 1.00 90.00 85 LYS A O 1
ATOM 671 N N . ALA A 1 86 ? 6.180 0.828 -12.524 1.00 90.88 86 ALA A N 1
ATOM 672 C CA . ALA A 1 86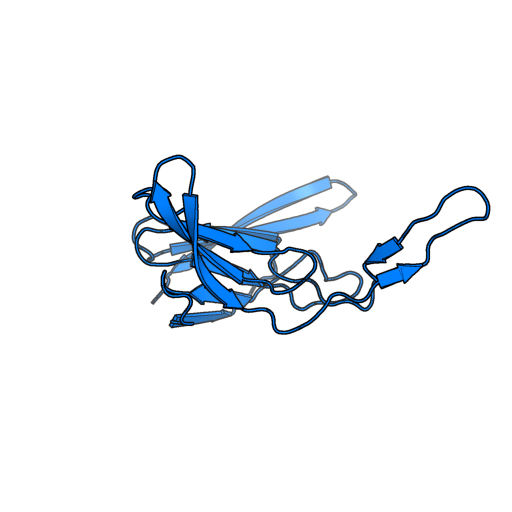 ? 5.583 2.012 -11.910 1.00 90.88 86 ALA A CA 1
ATOM 673 C C . ALA A 1 86 ? 4.043 2.058 -11.965 1.00 90.88 86 ALA A C 1
ATOM 675 O O . ALA A 1 86 ? 3.475 3.042 -11.500 1.00 90.88 86 ALA A O 1
ATOM 676 N N . ILE A 1 87 ? 3.376 1.042 -12.524 1.00 95.38 87 ILE A N 1
ATOM 677 C CA . ILE A 1 87 ? 1.911 0.949 -12.611 1.00 95.38 87 ILE A CA 1
ATOM 678 C C . ILE A 1 87 ? 1.412 -0.380 -12.039 1.00 95.38 87 ILE A C 1
ATOM 680 O O . ILE A 1 87 ? 2.141 -1.368 -12.008 1.00 95.38 87 ILE A O 1
ATOM 684 N N . ALA A 1 88 ? 0.168 -0.394 -11.575 1.00 97.62 88 ALA A N 1
ATOM 685 C CA . ALA A 1 88 ? -0.468 -1.550 -10.955 1.00 97.62 88 ALA A CA 1
ATOM 686 C C . ALA A 1 88 ? -1.982 -1.531 -11.173 1.00 97.62 88 ALA A C 1
ATOM 688 O O . ALA A 1 88 ? -2.581 -0.461 -11.312 1.00 97.62 88 ALA A O 1
ATOM 689 N N . ASN A 1 89 ? -2.603 -2.706 -11.131 1.00 97.75 89 ASN A N 1
ATOM 690 C CA . ASN A 1 89 ? -4.056 -2.866 -11.127 1.00 97.75 89 ASN A CA 1
ATOM 691 C C . ASN A 1 89 ? -4.562 -3.814 -10.024 1.00 97.75 89 ASN A C 1
ATOM 693 O O . ASN A 1 89 ? -5.769 -4.008 -9.902 1.00 97.75 89 ASN A O 1
ATOM 697 N N . GLU A 1 90 ? -3.675 -4.397 -9.215 1.00 97.94 90 GLU A N 1
ATOM 698 C CA . GLU A 1 90 ? -4.058 -5.257 -8.095 1.00 97.94 90 GLU A CA 1
ATOM 699 C C . GLU A 1 90 ? -4.002 -4.488 -6.774 1.00 97.94 90 GLU A C 1
ATOM 701 O O . GLU A 1 90 ? -3.004 -3.844 -6.451 1.00 97.94 90 GLU A O 1
ATOM 706 N N . VAL A 1 91 ? -5.067 -4.578 -5.980 1.00 98.44 91 VAL A N 1
ATOM 707 C CA . VAL A 1 91 ? -5.126 -4.026 -4.624 1.00 98.44 91 VAL A CA 1
ATOM 708 C C . VAL A 1 91 ? -5.355 -5.163 -3.640 1.00 98.44 91 VAL A C 1
ATOM 710 O O . VAL A 1 91 ? -6.408 -5.805 -3.640 1.00 98.44 91 VAL A O 1
ATOM 713 N N . TYR A 1 92 ? -4.369 -5.398 -2.783 1.00 97.88 92 TYR A N 1
ATOM 714 C CA . TYR A 1 92 ? -4.479 -6.329 -1.667 1.00 97.88 92 TYR A CA 1
ATOM 715 C C . TYR A 1 92 ? -5.030 -5.593 -0.454 1.00 97.88 92 TYR A C 1
ATOM 717 O O . TYR A 1 92 ? -4.591 -4.488 -0.138 1.00 97.88 92 TYR A O 1
ATOM 725 N N . VAL A 1 93 ? -6.000 -6.196 0.220 1.00 98.25 93 VAL A N 1
ATOM 726 C CA . VAL A 1 93 ? -6.636 -5.625 1.405 1.00 98.25 93 VAL A CA 1
ATOM 727 C C . VAL A 1 93 ? -6.316 -6.512 2.587 1.00 98.25 93 VAL A C 1
ATOM 729 O O . VAL A 1 93 ? -6.649 -7.698 2.585 1.00 98.25 93 VAL A O 1
ATOM 732 N N . PHE A 1 94 ? -5.681 -5.927 3.590 1.00 98.06 94 PHE A N 1
ATOM 733 C CA . PHE A 1 94 ? -5.300 -6.596 4.822 1.00 98.06 94 PHE A CA 1
ATOM 734 C C . PHE A 1 94 ? -6.088 -6.019 5.986 1.00 98.06 94 PHE A C 1
ATOM 736 O O . PHE A 1 94 ? -6.356 -4.818 6.022 1.00 98.06 94 PHE A O 1
ATOM 743 N N . ASP A 1 95 ? -6.433 -6.853 6.957 1.00 98.00 95 ASP A N 1
ATOM 744 C CA . ASP A 1 95 ? -6.833 -6.336 8.258 1.00 98.00 95 ASP A CA 1
ATOM 745 C C . ASP A 1 95 ? -5.612 -5.863 9.056 1.00 98.00 95 ASP A C 1
ATOM 747 O O . ASP A 1 95 ? -4.452 -6.071 8.689 1.00 98.00 95 ASP A O 1
ATOM 751 N N . TRP A 1 96 ? -5.877 -5.214 10.184 1.00 97.94 96 TRP A N 1
ATOM 752 C CA . TRP A 1 96 ? -4.822 -4.694 11.045 1.00 97.94 96 TRP A CA 1
ATOM 753 C C . TRP A 1 96 ? -3.999 -5.771 11.766 1.00 97.94 96 TRP A C 1
ATOM 755 O O . TRP A 1 96 ? -3.005 -5.411 12.395 1.00 97.94 96 TRP A O 1
ATOM 765 N N . GLU A 1 97 ? -4.361 -7.054 11.670 1.00 97.25 97 GLU A N 1
ATOM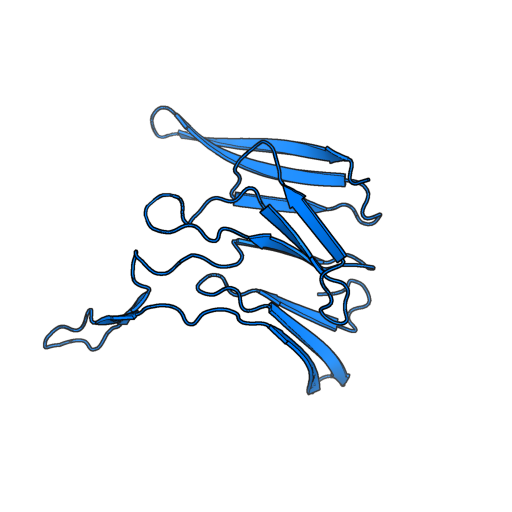 766 C CA . GLU A 1 97 ? -3.539 -8.186 12.127 1.00 97.25 97 GLU A CA 1
ATOM 767 C C . GLU A 1 97 ? -2.667 -8.770 11.001 1.00 97.25 97 GLU A C 1
ATOM 769 O O . GLU A 1 97 ? -1.947 -9.744 11.211 1.00 97.25 97 GLU A O 1
ATOM 774 N N . GLY A 1 98 ? -2.702 -8.172 9.805 1.00 95.75 98 GLY A N 1
ATOM 775 C CA . GLY A 1 98 ? -1.916 -8.596 8.648 1.00 95.75 98 GLY A CA 1
ATOM 776 C C . GLY A 1 98 ? -2.527 -9.746 7.859 1.00 95.75 98 GLY A C 1
ATOM 777 O O . GLY A 1 98 ? -1.868 -10.287 6.971 1.00 95.75 98 GLY A O 1
ATOM 778 N N . ARG A 1 99 ? -3.770 -10.142 8.145 1.00 97.00 99 ARG A N 1
ATOM 779 C CA . ARG A 1 99 ? -4.448 -11.196 7.383 1.00 97.00 99 ARG A CA 1
ATOM 780 C C . ARG A 1 99 ? -4.981 -10.608 6.086 1.00 97.00 99 ARG A C 1
ATOM 782 O O . ARG A 1 99 ? -5.622 -9.560 6.099 1.00 97.00 99 ARG A O 1
ATOM 789 N N . ALA A 1 100 ? -4.745 -11.292 4.970 1.00 96.25 100 ALA A N 1
ATOM 790 C CA . ALA A 1 100 ? -5.344 -10.925 3.693 1.00 96.25 100 ALA A CA 1
ATOM 791 C C . ALA A 1 100 ? -6.861 -11.175 3.739 1.00 96.25 100 ALA A C 1
ATOM 793 O O . ALA A 1 100 ? -7.303 -12.294 3.995 1.00 96.25 100 ALA A O 1
ATOM 794 N N . VAL A 1 101 ? -7.646 -10.126 3.502 1.00 97.31 101 VAL A N 1
ATOM 795 C CA . VAL A 1 101 ? -9.117 -10.133 3.554 1.00 97.31 101 VAL A CA 1
ATOM 796 C C . VAL A 1 101 ? -9.702 -10.272 2.157 1.00 97.31 101 VAL A C 1
ATOM 798 O O . VAL A 1 101 ? -10.581 -11.099 1.928 1.00 97.31 101 VAL A O 1
ATOM 801 N N . LYS A 1 102 ? -9.219 -9.461 1.210 1.00 95.81 102 LYS A N 1
ATOM 802 C CA . LYS A 1 102 ? -9.671 -9.488 -0.184 1.00 95.81 102 LYS A CA 1
ATOM 803 C C . LYS A 1 102 ? -8.574 -9.038 -1.142 1.00 95.81 102 LYS A C 1
ATOM 805 O O . LYS A 1 102 ? -7.658 -8.310 -0.765 1.00 95.81 102 LYS A O 1
ATOM 810 N N . ARG A 1 103 ? -8.707 -9.456 -2.399 1.00 97.25 103 ARG A N 1
ATOM 811 C CA . ARG A 1 103 ? -7.928 -8.954 -3.535 1.00 97.25 103 ARG A CA 1
ATOM 812 C C . ARG A 1 103 ? -8.887 -8.327 -4.535 1.00 97.25 103 ARG A C 1
ATOM 814 O O . ARG A 1 103 ? -9.823 -8.989 -4.976 1.00 97.25 103 ARG A O 1
ATOM 821 N N . VAL A 1 104 ? -8.640 -7.074 -4.894 1.00 97.75 104 VAL A N 1
ATOM 822 C CA . VAL A 1 104 ? -9.399 -6.341 -5.910 1.00 97.75 104 VAL A CA 1
ATOM 823 C C . VAL A 1 104 ? -8.533 -6.234 -7.159 1.00 97.75 104 VAL A C 1
ATOM 825 O O . VAL A 1 104 ? -7.396 -5.777 -7.080 1.00 97.75 104 VAL A O 1
ATOM 828 N N . ILE A 1 105 ? -9.064 -6.667 -8.300 1.00 97.62 105 ILE A N 1
ATOM 829 C CA . ILE A 1 105 ? -8.408 -6.534 -9.604 1.00 97.62 105 ILE A CA 1
ATOM 830 C C . ILE A 1 105 ? -9.162 -5.453 -10.373 1.00 97.62 105 ILE A C 1
ATOM 832 O O . ILE A 1 105 ? -10.354 -5.599 -10.637 1.00 97.62 105 ILE A O 1
ATOM 836 N N . LEU A 1 106 ? -8.475 -4.361 -10.692 1.00 97.44 106 LEU A N 1
ATOM 837 C CA . LEU A 1 106 ? -9.024 -3.231 -11.432 1.00 97.44 106 LEU A CA 1
ATOM 838 C C . LEU A 1 106 ? -8.898 -3.480 -12.942 1.00 97.44 106 LEU A C 1
ATOM 840 O O . LEU A 1 106 ? -7.950 -4.119 -13.408 1.00 97.44 106 LEU A O 1
ATOM 844 N N . ASP A 1 107 ? -9.834 -2.937 -13.718 1.00 96.81 107 ASP A N 1
ATOM 845 C CA . ASP A 1 107 ? -9.822 -2.978 -15.188 1.00 96.81 107 ASP A CA 1
ATOM 846 C C . ASP A 1 107 ? -8.824 -1.977 -15.802 1.00 96.81 107 ASP A C 1
ATOM 848 O O . ASP A 1 107 ? -8.586 -1.982 -17.011 1.00 96.81 107 ASP A O 1
ATOM 852 N N . ARG A 1 108 ? -8.217 -1.125 -14.966 1.00 96.75 108 ARG A N 1
ATOM 853 C CA . ARG A 1 108 ? -7.249 -0.093 -15.348 1.00 96.75 108 ARG A CA 1
ATOM 854 C C . ARG A 1 108 ? -5.972 -0.195 -14.533 1.00 96.75 108 ARG A C 1
ATOM 856 O O . ARG A 1 108 ? -5.986 -0.531 -13.351 1.00 96.75 108 ARG A O 1
ATOM 863 N N . TRP A 1 109 ? -4.877 0.194 -15.173 1.00 96.56 109 TRP A N 1
ATOM 864 C CA . TRP A 1 109 ? -3.575 0.344 -14.541 1.00 96.56 109 TRP A CA 1
ATOM 865 C C . TRP A 1 109 ? -3.393 1.780 -14.070 1.00 96.56 109 TRP A C 1
ATOM 867 O O . TRP A 1 109 ? -3.608 2.723 -14.831 1.00 96.56 109 TRP A O 1
ATOM 877 N N . GLY A 1 110 ? -2.982 1.954 -12.821 1.00 96.62 110 GLY A N 1
ATOM 878 C CA . GLY A 1 110 ? -2.741 3.266 -12.241 1.00 96.62 110 GLY A CA 1
ATOM 879 C C . GLY A 1 110 ? -1.524 3.287 -11.336 1.00 96.62 110 GLY A C 1
ATOM 880 O O . GLY A 1 110 ? -0.807 2.301 -11.180 1.00 96.62 110 GLY A O 1
ATOM 881 N N . ILE A 1 111 ? -1.283 4.457 -10.760 1.00 96.44 111 ILE A N 1
ATOM 882 C CA . ILE A 1 111 ? -0.076 4.756 -9.980 1.00 96.44 111 ILE A CA 1
ATOM 883 C C . ILE A 1 111 ? -0.389 5.080 -8.518 1.00 96.44 111 ILE A C 1
ATOM 885 O O . ILE A 1 111 ? 0.512 5.147 -7.681 1.00 96.44 111 ILE A O 1
ATOM 889 N N . CYS A 1 112 ? -1.662 5.326 -8.202 1.00 97.31 112 CYS A N 1
ATOM 890 C CA . CYS A 1 112 ? -2.108 5.665 -6.861 1.00 97.31 112 CYS A CA 1
ATOM 891 C C . CYS A 1 112 ? -3.567 5.279 -6.651 1.00 97.31 112 CYS A C 1
ATOM 893 O O . CYS A 1 112 ? -4.346 5.272 -7.600 1.00 97.31 112 CYS A O 1
ATOM 895 N N . ILE A 1 113 ? -3.929 5.013 -5.400 1.00 98.38 113 ILE A N 1
ATOM 896 C CA . ILE A 1 113 ? -5.303 4.761 -4.976 1.00 98.38 113 ILE A CA 1
ATOM 897 C C . ILE A 1 113 ? -5.668 5.667 -3.801 1.00 98.38 113 ILE A C 1
ATOM 899 O O . ILE A 1 113 ? -4.801 6.106 -3.047 1.00 98.38 113 ILE A O 1
ATOM 903 N N . SER A 1 114 ? -6.963 5.897 -3.634 1.00 98.06 114 SER A N 1
ATOM 904 C CA . SER A 1 114 ? -7.586 6.396 -2.412 1.00 98.06 114 SER A CA 1
ATOM 905 C C . SER A 1 114 ? -8.795 5.522 -2.093 1.00 98.06 114 SER A C 1
ATOM 907 O O . SER A 1 114 ? -9.374 4.929 -3.003 1.00 98.06 114 SER A O 1
ATOM 909 N N . VAL A 1 115 ? -9.174 5.437 -0.823 1.00 98.19 115 VAL A N 1
ATOM 910 C CA . VAL A 1 115 ? -10.354 4.700 -0.354 1.00 98.19 115 VAL A CA 1
ATOM 911 C C . VAL A 1 115 ? -11.109 5.597 0.615 1.00 98.19 115 VAL A C 1
ATOM 913 O O . VAL A 1 115 ? -10.482 6.338 1.375 1.00 98.19 115 VAL A O 1
ATOM 916 N N . ASP A 1 116 ? -12.438 5.588 0.552 1.00 97.00 116 ASP A N 1
ATOM 917 C CA . ASP A 1 116 ? -13.250 6.343 1.503 1.00 97.00 116 ASP A CA 1
ATOM 918 C C . ASP A 1 116 ? -13.209 5.740 2.918 1.00 97.00 116 ASP A C 1
ATOM 920 O O . ASP A 1 116 ? -12.756 4.620 3.149 1.00 97.00 116 ASP A O 1
ATOM 924 N N . SER A 1 117 ? -13.665 6.514 3.903 1.00 95.06 117 SER A N 1
ATOM 925 C CA . SER A 1 117 ? -13.637 6.100 5.309 1.00 95.06 117 SER A CA 1
ATOM 926 C C . SER A 1 117 ? -14.576 4.939 5.637 1.00 95.06 117 SER A C 1
ATOM 928 O O . SER A 1 117 ? -14.438 4.356 6.709 1.00 95.06 117 SER A O 1
ATOM 930 N N . ASN A 1 118 ? -15.535 4.645 4.756 1.00 96.50 118 ASN A N 1
ATOM 931 C CA . ASN A 1 118 ? -16.541 3.605 4.955 1.00 96.50 118 ASN A CA 1
ATOM 932 C C . ASN A 1 118 ? -16.144 2.284 4.287 1.00 96.50 118 ASN A C 1
ATOM 934 O O . ASN A 1 118 ? -16.899 1.322 4.382 1.00 96.50 118 ASN A O 1
ATOM 938 N N . ASP A 1 119 ? -14.978 2.229 3.631 1.00 97.12 119 ASP A N 1
ATOM 939 C CA . ASP A 1 119 ? -14.508 1.065 2.878 1.00 97.12 119 ASP A CA 1
ATOM 940 C C . ASP A 1 119 ? -15.425 0.686 1.694 1.00 97.12 119 ASP A C 1
ATOM 942 O O . ASP A 1 119 ? -15.406 -0.451 1.219 1.00 97.12 119 ASP A O 1
ATOM 946 N N . GLU A 1 120 ? -16.203 1.648 1.188 1.00 96.94 120 GLU A N 1
ATOM 947 C CA . GLU A 1 120 ? -17.231 1.452 0.160 1.00 96.94 120 GLU A CA 1
ATOM 948 C C . GLU A 1 120 ? -16.747 1.840 -1.236 1.00 96.94 120 GLU A C 1
ATOM 950 O O . GLU A 1 120 ? -17.208 1.280 -2.230 1.00 96.94 120 GLU A O 1
ATOM 955 N N . ARG A 1 121 ? -15.824 2.798 -1.350 1.00 97.88 121 ARG A N 1
ATOM 956 C CA . ARG A 1 121 ? -15.327 3.270 -2.648 1.00 97.88 121 ARG A CA 1
ATOM 957 C C . ARG A 1 121 ? -13.820 3.349 -2.686 1.00 97.88 121 ARG A C 1
ATOM 959 O O . ARG A 1 121 ? -13.192 3.913 -1.795 1.00 97.88 121 ARG A O 1
ATOM 966 N N . LEU A 1 122 ? -13.256 2.864 -3.785 1.00 98.31 122 LEU A N 1
ATOM 967 C CA . LEU A 1 122 ? -11.850 3.021 -4.137 1.00 98.31 122 LEU A CA 1
ATOM 968 C C . LEU A 1 122 ? -11.743 3.888 -5.383 1.00 98.31 122 LEU A C 1
ATOM 970 O O . LEU A 1 122 ? -12.415 3.611 -6.366 1.00 98.31 122 LEU A O 1
ATOM 974 N N . CYS A 1 123 ? -10.872 4.892 -5.385 1.00 98.44 123 CYS A N 1
ATOM 975 C CA . CYS A 1 123 ? -10.551 5.672 -6.577 1.00 98.44 123 CYS A CA 1
ATOM 976 C C . CYS A 1 123 ? -9.099 5.436 -6.999 1.00 98.44 123 CYS A C 1
ATOM 978 O O . CYS A 1 123 ? -8.186 5.570 -6.189 1.00 98.44 123 CYS A O 1
ATOM 980 N N . LEU A 1 124 ? -8.888 5.102 -8.269 1.00 98.56 124 LEU A N 1
ATOM 981 C CA . LEU A 1 124 ? -7.594 4.899 -8.912 1.00 98.56 124 LEU A CA 1
ATOM 982 C C . LEU A 1 124 ? -7.196 6.159 -9.680 1.00 98.56 124 LEU A C 1
ATOM 984 O O . LEU A 1 124 ? -7.987 6.667 -10.472 1.00 98.56 124 LEU A O 1
ATOM 988 N N . MET A 1 125 ? -5.957 6.608 -9.502 1.00 98.06 125 MET A N 1
ATOM 989 C CA . MET A 1 125 ? -5.336 7.633 -10.337 1.00 98.06 125 MET A CA 1
ATOM 990 C C . MET A 1 125 ? -4.493 6.969 -11.429 1.00 98.06 125 MET A C 1
ATOM 992 O O . MET A 1 125 ? -3.529 6.255 -11.127 1.00 98.06 125 MET A O 1
ATOM 996 N N . THR A 1 126 ? -4.828 7.228 -12.688 1.00 96.50 126 THR A N 1
ATOM 997 C CA . THR A 1 126 ? -4.014 6.852 -13.848 1.00 96.50 126 THR A CA 1
ATOM 998 C C . THR A 1 126 ? -3.197 8.050 -14.320 1.00 96.50 126 THR A C 1
ATOM 1000 O O . THR A 1 126 ? -3.517 9.201 -14.015 1.00 96.50 126 THR A O 1
ATOM 1003 N N . LYS A 1 127 ? -2.110 7.768 -15.037 1.00 93.00 127 LYS A N 1
ATOM 1004 C CA . LYS A 1 127 ? -1.244 8.772 -15.649 1.00 93.00 127 LYS A CA 1
ATOM 1005 C C . LYS A 1 127 ? -1.090 8.434 -17.122 1.00 93.00 127 LYS A C 1
ATOM 1007 O O . LYS A 1 127 ? -0.662 7.331 -17.451 1.00 93.00 127 LYS A O 1
ATOM 1012 N N . GLU A 1 128 ? -1.412 9.390 -17.976 1.00 89.88 128 GLU A N 1
ATOM 1013 C CA . GLU A 1 128 ? -1.220 9.313 -19.419 1.00 89.88 128 GLU A CA 1
ATOM 1014 C C . GLU A 1 128 ? -0.199 10.366 -19.850 1.00 89.88 128 GLU A C 1
ATOM 1016 O O . GLU A 1 128 ? -0.095 11.438 -19.248 1.00 89.88 128 GLU A O 1
ATOM 1021 N N . THR A 1 129 ? 0.583 10.045 -20.877 1.00 87.38 129 THR A N 1
ATOM 1022 C CA . THR A 1 129 ? 1.532 10.978 -21.484 1.00 87.38 129 THR A CA 1
ATOM 1023 C C . THR A 1 129 ? 1.174 11.122 -22.952 1.00 87.38 129 THR A C 1
ATOM 1025 O O . THR A 1 129 ? 1.295 10.163 -23.711 1.00 87.38 129 THR A O 1
ATOM 1028 N N . ASP A 1 130 ? 0.733 12.316 -23.337 1.00 83.69 130 ASP A N 1
ATOM 1029 C CA . ASP A 1 130 ? 0.328 12.654 -24.702 1.00 83.69 130 ASP A CA 1
ATOM 1030 C C . ASP A 1 130 ? 1.086 13.909 -25.142 1.00 83.69 130 ASP A C 1
ATOM 1032 O O . ASP A 1 130 ? 1.062 14.930 -24.458 1.00 83.69 130 ASP A O 1
ATOM 1036 N N . GLY A 1 131 ? 1.853 13.817 -26.231 1.00 82.19 131 GLY A N 1
ATOM 1037 C CA . GLY A 1 131 ? 2.662 14.937 -26.732 1.00 82.19 131 GLY A CA 1
ATOM 1038 C C . GLY A 1 131 ? 3.716 15.496 -25.758 1.00 82.19 131 GLY A C 1
ATOM 1039 O O . GLY A 1 131 ? 4.207 16.598 -25.976 1.00 82.19 131 GLY A O 1
ATOM 1040 N N . GLY A 1 132 ? 4.069 14.762 -24.695 1.00 84.94 132 GLY A N 1
ATOM 1041 C CA . GLY A 1 132 ? 4.978 15.224 -23.635 1.00 84.94 132 GLY A CA 1
ATOM 1042 C C . GLY A 1 132 ? 4.285 15.909 -22.450 1.00 84.94 132 GLY A C 1
ATOM 1043 O O . GLY A 1 132 ? 4.952 16.202 -21.460 1.00 84.94 132 GLY A O 1
ATOM 1044 N N . GLU A 1 133 ? 2.966 16.110 -22.503 1.00 90.06 133 GLU A N 1
ATOM 1045 C CA . GLU A 1 133 ? 2.171 16.554 -21.358 1.00 90.06 133 GLU A CA 1
ATOM 1046 C C . GLU A 1 133 ? 1.687 15.358 -20.534 1.00 90.06 133 GLU A C 1
ATOM 1048 O O . GLU A 1 133 ? 1.259 14.333 -21.070 1.00 90.06 133 GLU A O 1
ATOM 1053 N N . GLU A 1 134 ? 1.731 15.496 -19.209 1.00 91.69 134 GLU A N 1
ATOM 1054 C CA . GLU A 1 134 ? 1.187 14.501 -18.288 1.00 91.69 134 GLU A CA 1
ATOM 1055 C C . GLU A 1 134 ? -0.262 14.840 -17.937 1.00 91.69 134 GLU A C 1
ATOM 1057 O O . GLU A 1 134 ? -0.552 15.9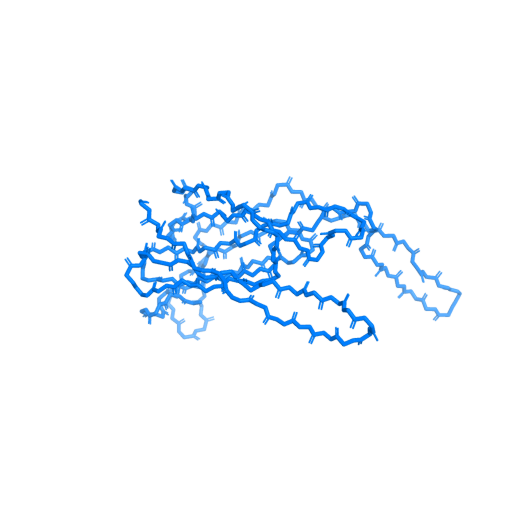28 -17.435 1.00 91.69 134 GLU A O 1
ATOM 1062 N N . ARG A 1 135 ? -1.173 13.888 -18.152 1.00 94.06 135 ARG A N 1
ATOM 1063 C CA . ARG A 1 135 ? -2.579 13.991 -17.746 1.00 94.06 135 ARG A CA 1
ATOM 1064 C C . ARG A 1 135 ? -2.906 12.935 -16.704 1.00 94.06 135 ARG A C 1
ATOM 1066 O O . ARG A 1 135 ? -2.494 11.781 -16.817 1.00 94.06 135 ARG A O 1
ATOM 1073 N N . TYR A 1 136 ? -3.658 13.345 -15.689 1.00 95.00 136 TYR A N 1
ATOM 1074 C CA . TYR A 1 136 ? -4.085 12.486 -14.592 1.00 95.00 136 TYR A CA 1
ATOM 1075 C C . TYR A 1 136 ? -5.599 12.307 -14.645 1.00 95.00 136 TYR A C 1
ATOM 1077 O O . TYR A 1 136 ? -6.342 13.288 -14.688 1.00 95.00 136 TYR A O 1
ATOM 1085 N N . HIS A 1 137 ? -6.053 11.056 -14.616 1.00 96.38 137 HIS A N 1
ATOM 1086 C CA . HIS A 1 137 ? -7.472 10.708 -14.581 1.00 96.38 137 HIS A CA 1
ATOM 1087 C C . HIS A 1 137 ? -7.783 9.908 -13.319 1.00 96.38 137 HIS A C 1
ATOM 1089 O O . HIS A 1 137 ? -6.952 9.137 -12.839 1.00 96.38 137 HIS A O 1
ATOM 1095 N N . TYR A 1 138 ? -8.991 10.090 -12.786 1.00 97.25 138 TYR A N 1
ATOM 1096 C CA . TYR A 1 138 ? -9.447 9.432 -11.566 1.00 97.25 138 TYR A CA 1
ATOM 1097 C C . TYR A 1 138 ? -10.686 8.593 -11.865 1.00 97.25 138 TYR A C 1
ATOM 1099 O O . TYR A 1 138 ? -11.673 9.108 -12.389 1.00 97.25 138 TYR A O 1
ATOM 1107 N N . TYR A 1 139 ? -10.638 7.311 -11.516 1.00 98.06 139 TYR A N 1
ATOM 1108 C CA . TYR A 1 139 ? -11.726 6.358 -11.733 1.00 98.06 139 TYR A CA 1
ATOM 1109 C C . TYR A 1 139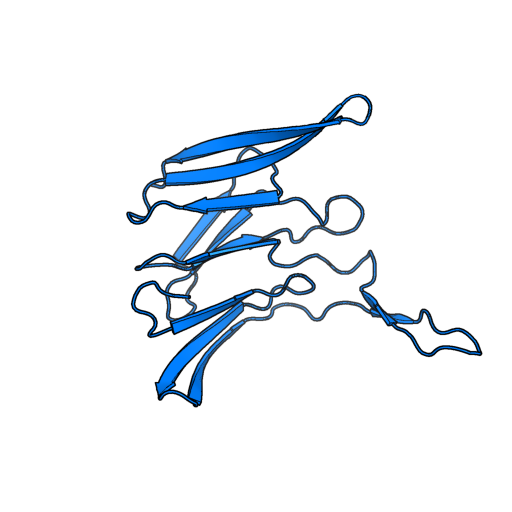 ? -12.107 5.719 -10.411 1.00 98.06 139 TYR A C 1
ATOM 1111 O O . TYR A 1 139 ? -11.236 5.184 -9.731 1.00 98.06 139 TYR A O 1
ATOM 1119 N N . CYS A 1 140 ? -13.386 5.767 -10.050 1.00 97.81 140 CYS A N 1
ATOM 1120 C CA . CYS A 1 140 ? -13.863 5.230 -8.783 1.00 97.81 140 CYS A CA 1
ATOM 1121 C C . CYS A 1 140 ? -14.680 3.953 -8.985 1.00 97.81 140 CYS A C 1
ATOM 1123 O O . CYS A 1 140 ? -15.467 3.842 -9.923 1.00 97.81 140 CYS A O 1
ATOM 1125 N N . TYR A 1 141 ? -14.496 3.015 -8.066 1.00 97.75 141 TYR A N 1
ATOM 1126 C CA . TYR A 1 141 ? -15.077 1.683 -8.043 1.00 97.75 141 TYR A CA 1
ATOM 1127 C C . TYR A 1 141 ? -15.830 1.513 -6.731 1.00 97.75 141 TYR A C 1
ATOM 1129 O O . TYR A 1 141 ? -15.325 1.903 -5.675 1.00 97.75 141 TYR A O 1
ATOM 1137 N N . GLN A 1 142 ? -17.013 0.908 -6.797 1.00 97.06 142 GLN A N 1
ATOM 1138 C CA . GLN A 1 142 ? -17.705 0.444 -5.603 1.00 97.06 142 GLN A CA 1
ATOM 1139 C C . GLN A 1 142 ? -17.038 -0.851 -5.128 1.00 97.06 142 GLN A C 1
ATOM 1141 O O . GLN A 1 142 ? -16.815 -1.775 -5.914 1.00 97.06 142 GLN A O 1
ATOM 1146 N N . LEU A 1 143 ? -16.696 -0.901 -3.849 1.00 92.62 143 LEU A N 1
ATOM 1147 C CA . LEU A 1 143 ? -16.213 -2.086 -3.169 1.00 92.62 143 LEU A CA 1
ATOM 1148 C C . LEU A 1 143 ? -17.440 -2.819 -2.616 1.00 92.62 143 LEU A C 1
ATOM 1150 O O . LEU A 1 143 ? -18.192 -2.254 -1.825 1.00 92.62 143 LEU A O 1
ATOM 1154 N N . ASN A 1 144 ? -17.647 -4.050 -3.085 1.00 73.31 144 ASN A N 1
ATOM 1155 C CA . ASN A 1 144 ? -18.629 -4.977 -2.520 1.00 73.31 144 ASN A CA 1
ATOM 1156 C C . ASN A 1 144 ? -18.035 -5.743 -1.330 1.00 73.31 144 ASN A C 1
ATOM 1158 O O . ASN A 1 144 ? -16.780 -5.847 -1.246 1.00 73.31 144 ASN A O 1
#

Radius of gyration: 17.2 Å; chains: 1; bounding box: 56×30×51 Å

Foldseek 3Di:
DEPVPQKDWDADFQFQWIWMWGDPDPVDTDTLDTDTDDDFDKDFPDDPVDTDIDGDLQRATHFLDWEHENFWIWTFGGSDGHPSNQKGQWIFIAGNSRDTDDIGGHPDIARDWYADNVNFKIKGWHWDADPNDIDIDIDMDTDD

pLDDT: mean 94.99, std 3.79, range [73.31, 98.56]

Organism: Bacteroides fragilis (strain ATCC 25285 / DSM 2151 / CCUG 4856 / JCM 11019 / LMG 10263 / NCTC 9343 / Onslow / VPI 2553 / EN-2) (NCBI:txid272559)

Sequence (144 aa):
MKPDKKRFAYLAYECDLLSIQKVVNDTCLESVVHLNTYTPLFENQSTNEVSSVNVSTDSPKGFLRGVATENYVYALYSGQIGKNKAIANEVYVFDWEGRAVKRVILDRWGICISVDSNDERLCLMTKETDGGEERYHYYCYQLN